Protein AF-A0A935RHJ9-F1 (afdb_monomer_lite)

Sequence (66 aa):
MTDTTLPGGPDDDRTLPLDRAAGDARPDEDVGTVFGPYRLVRRIGSGGMGDVYEAEQSEPIGGASP

Secondary structure (DSSP, 8-state):
---------S-S--SPPGGG-S-----STTTT-EETTEEEEEEEEEETTEEEEEEEE-S-SS----

Structure (mmCIF, N/CA/C/O backbone):
data_AF-A0A935RHJ9-F1
#
_entry.id   AF-A0A935RHJ9-F1
#
loop_
_atom_site.group_PDB
_atom_site.id
_atom_site.type_symbol
_atom_site.label_atom_id
_atom_site.label_alt_id
_atom_site.label_comp_id
_atom_site.label_asym_id
_atom_site.label_entity_id
_atom_site.label_seq_id
_atom_site.pdbx_PDB_ins_code
_atom_site.Cartn_x
_atom_site.Cartn_y
_atom_site.Cartn_z
_atom_site.occupancy
_atom_site.B_iso_or_equiv
_atom_site.auth_seq_id
_atom_site.auth_comp_id
_atom_site.auth_asym_id
_atom_site.auth_atom_id
_atom_site.pdbx_PDB_model_num
ATOM 1 N N . MET A 1 1 ? 54.215 0.858 -24.608 1.00 42.09 1 MET A N 1
ATOM 2 C CA . MET A 1 1 ? 53.267 1.927 -24.248 1.00 42.09 1 MET A CA 1
ATOM 3 C C . MET A 1 1 ? 51.924 1.474 -24.772 1.00 42.09 1 MET A C 1
ATOM 5 O O . MET A 1 1 ? 51.799 1.212 -25.958 1.00 42.09 1 MET A O 1
ATOM 9 N N . THR A 1 2 ? 51.055 1.154 -23.834 1.00 57.00 2 THR A N 1
ATOM 10 C CA . THR A 1 2 ? 49.810 0.399 -23.947 1.00 57.00 2 THR A CA 1
ATOM 11 C C . THR A 1 2 ? 48.767 1.164 -24.749 1.00 57.00 2 THR A C 1
ATOM 13 O O . THR A 1 2 ? 48.549 2.329 -24.445 1.00 57.00 2 THR A O 1
ATOM 16 N N . ASP A 1 3 ? 48.081 0.496 -25.674 1.00 43.59 3 ASP A N 1
ATOM 17 C CA . ASP A 1 3 ? 46.637 0.688 -25.838 1.00 43.59 3 ASP A CA 1
ATOM 18 C C . ASP A 1 3 ? 46.035 -0.546 -26.528 1.00 43.59 3 ASP A C 1
ATOM 20 O O . ASP A 1 3 ? 45.970 -0.664 -27.749 1.00 43.59 3 ASP A O 1
ATOM 24 N N . THR A 1 4 ? 45.683 -1.5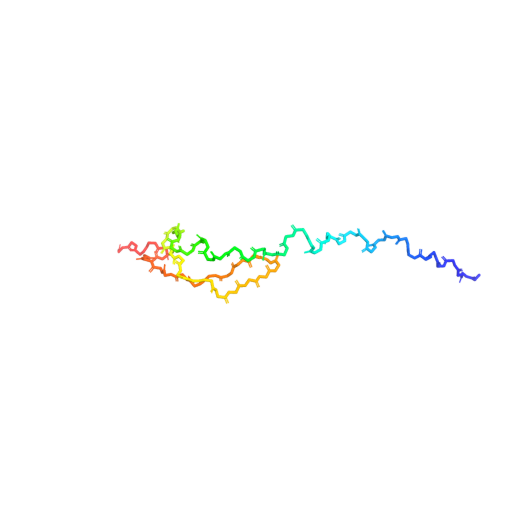44 -25.723 1.00 54.16 4 THR A N 1
ATOM 25 C CA . THR A 1 4 ? 44.765 -2.608 -26.139 1.00 54.16 4 THR A CA 1
ATOM 26 C C . THR A 1 4 ? 43.552 -2.483 -25.241 1.00 54.16 4 THR A C 1
ATOM 28 O O . THR A 1 4 ? 43.325 -3.292 -24.346 1.00 54.16 4 THR A O 1
ATOM 31 N N . THR A 1 5 ? 42.804 -1.403 -25.436 1.00 56.97 5 THR A N 1
ATOM 32 C CA . THR A 1 5 ? 41.437 -1.340 -24.940 1.00 56.97 5 THR A CA 1
ATOM 33 C C . THR A 1 5 ? 40.622 -2.300 -25.805 1.00 56.97 5 THR A C 1
ATOM 35 O O . THR A 1 5 ? 40.301 -2.006 -26.955 1.00 56.97 5 THR A O 1
ATOM 38 N N . LEU A 1 6 ? 40.374 -3.504 -25.283 1.00 59.78 6 LEU A N 1
ATOM 39 C CA . LEU A 1 6 ? 39.382 -4.416 -25.846 1.00 59.78 6 LEU A CA 1
ATOM 40 C C . LEU A 1 6 ? 38.053 -3.643 -25.912 1.00 59.78 6 LEU A C 1
ATOM 42 O O . LEU A 1 6 ? 37.659 -3.085 -24.883 1.00 59.78 6 LEU A O 1
ATOM 46 N N . PRO A 1 7 ? 37.371 -3.557 -27.071 1.00 51.03 7 PRO A N 1
ATOM 47 C CA . PRO A 1 7 ? 36.019 -3.020 -27.096 1.00 51.03 7 PRO A CA 1
ATOM 48 C C . PRO A 1 7 ? 35.206 -3.871 -26.127 1.00 51.03 7 PRO A C 1
ATOM 50 O O . PRO A 1 7 ? 35.284 -5.101 -26.195 1.00 51.03 7 PRO A O 1
ATOM 53 N N . GLY A 1 8 ? 34.530 -3.210 -25.183 1.00 50.75 8 GLY A N 1
ATOM 54 C CA . GLY A 1 8 ? 33.725 -3.862 -24.160 1.00 50.75 8 GLY A CA 1
ATOM 55 C C . GLY A 1 8 ? 32.948 -5.009 -24.787 1.00 50.75 8 GLY A C 1
ATOM 56 O O . GLY A 1 8 ? 32.182 -4.806 -25.730 1.00 50.75 8 GLY A O 1
ATOM 57 N N . GLY A 1 9 ? 33.227 -6.226 -24.314 1.00 56.31 9 GLY A N 1
ATOM 58 C CA . GLY A 1 9 ? 32.394 -7.375 -24.631 1.00 56.31 9 GLY A CA 1
ATOM 59 C C . GLY A 1 9 ? 30.950 -7.072 -24.221 1.00 56.31 9 GLY A C 1
ATOM 60 O O . GLY A 1 9 ? 30.732 -6.137 -23.449 1.00 56.31 9 GLY A O 1
ATOM 61 N N . PRO A 1 10 ? 29.962 -7.814 -24.742 1.00 56.25 10 PRO A N 1
ATOM 62 C CA . PRO A 1 10 ? 28.549 -7.567 -24.475 1.00 56.25 10 PRO A CA 1
ATOM 63 C C . PRO A 1 10 ? 28.213 -7.875 -23.006 1.00 56.25 10 PRO A C 1
ATOM 65 O O . PRO A 1 10 ? 27.647 -8.912 -22.674 1.00 56.25 10 PRO A O 1
ATOM 68 N N . ASP A 1 11 ? 28.588 -6.957 -22.123 1.00 59.88 11 ASP A N 1
ATOM 69 C CA . ASP A 1 11 ? 28.145 -6.845 -20.736 1.00 59.88 11 ASP A CA 1
ATOM 70 C C . ASP A 1 11 ? 26.952 -5.871 -20.624 1.00 59.88 11 ASP A C 1
ATOM 72 O O . ASP A 1 11 ? 26.471 -5.619 -19.523 1.00 59.88 11 ASP A O 1
ATOM 76 N N . ASP A 1 12 ? 26.443 -5.362 -21.755 1.00 57.47 12 ASP A N 1
ATOM 77 C CA . ASP A 1 12 ? 25.293 -4.441 -21.836 1.00 57.47 12 ASP A CA 1
ATOM 78 C C . ASP A 1 12 ? 23.931 -5.166 -21.977 1.00 57.47 12 ASP A C 1
ATOM 80 O O . ASP A 1 12 ? 22.868 -4.579 -21.795 1.00 57.47 12 ASP A O 1
ATOM 84 N N . ASP A 1 13 ? 23.938 -6.483 -22.211 1.00 58.06 13 ASP A N 1
ATOM 85 C CA . ASP A 1 13 ? 22.734 -7.250 -22.576 1.00 58.06 13 ASP A CA 1
ATOM 86 C C . ASP A 1 13 ? 22.240 -8.204 -21.469 1.00 58.06 13 ASP A C 1
ATOM 88 O O . ASP A 1 13 ? 21.659 -9.258 -21.733 1.00 58.06 13 ASP A O 1
ATOM 92 N N . ARG A 1 14 ? 22.450 -7.859 -20.191 1.00 56.34 14 ARG A N 1
ATOM 93 C CA . ARG A 1 14 ? 21.739 -8.512 -19.064 1.00 56.34 14 ARG A CA 1
ATOM 94 C C . ARG A 1 14 ? 20.618 -7.658 -18.483 1.00 56.34 14 ARG A C 1
ATOM 96 O O . ARG A 1 14 ? 20.145 -7.926 -17.379 1.00 56.34 14 ARG A O 1
ATOM 103 N N . THR A 1 15 ? 20.155 -6.660 -19.223 1.00 61.59 15 THR A N 1
ATOM 104 C CA . THR A 1 15 ? 18.878 -6.026 -18.910 1.00 61.59 15 THR A CA 1
ATOM 105 C C . THR A 1 15 ? 17.786 -6.971 -19.385 1.00 61.59 15 THR A C 1
ATOM 107 O O . THR A 1 15 ? 17.709 -7.293 -20.569 1.00 61.59 15 THR A O 1
ATOM 110 N N . LEU A 1 16 ? 16.965 -7.474 -18.458 1.00 65.31 16 LEU A N 1
ATOM 111 C CA . LEU A 1 16 ? 15.762 -8.199 -18.853 1.00 65.31 16 LEU A CA 1
ATOM 112 C C . LEU A 1 16 ? 14.966 -7.274 -19.785 1.00 65.31 16 LEU A C 1
ATOM 114 O O . LEU A 1 16 ? 14.757 -6.121 -19.401 1.00 65.31 16 LEU A O 1
ATOM 118 N N . PRO A 1 17 ? 14.549 -7.735 -20.979 1.00 59.31 17 PRO A N 1
ATOM 119 C CA . PRO A 1 17 ? 13.705 -6.936 -21.855 1.00 59.31 17 PRO A CA 1
ATOM 120 C C . PRO A 1 17 ? 12.546 -6.357 -21.031 1.00 59.31 17 PRO A C 1
ATOM 122 O O . PRO A 1 17 ? 11.804 -7.113 -20.389 1.00 59.31 17 PRO A O 1
ATOM 125 N N . LEU A 1 18 ? 12.427 -5.020 -20.995 1.00 57.25 18 LEU A N 1
ATOM 126 C CA . LEU A 1 18 ? 11.362 -4.293 -20.274 1.00 57.25 18 LEU A CA 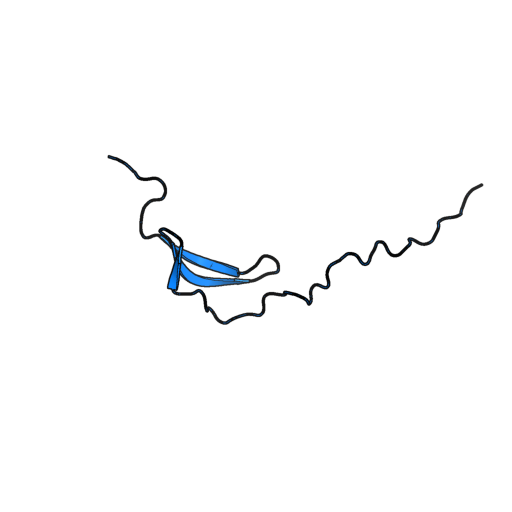1
ATOM 127 C C . LEU A 1 18 ? 9.954 -4.701 -20.753 1.00 57.2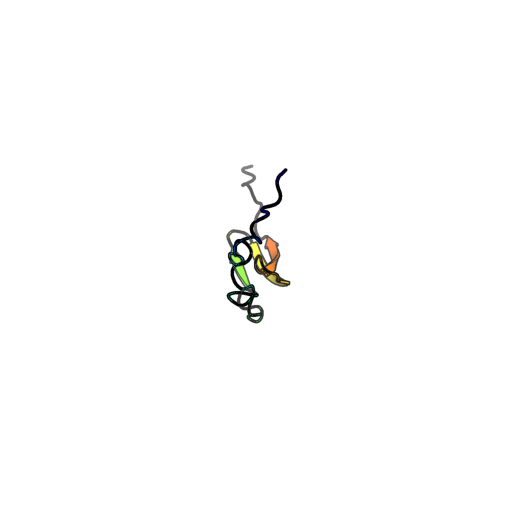5 18 LEU A C 1
ATOM 129 O O . LEU A 1 18 ? 8.943 -4.387 -20.132 1.00 57.25 18 LEU A O 1
ATOM 133 N N . ASP A 1 19 ? 9.908 -5.439 -21.850 1.00 56.59 19 ASP A N 1
ATOM 134 C CA . ASP A 1 19 ? 8.775 -5.957 -22.586 1.00 56.59 19 ASP A CA 1
ATOM 135 C C . ASP A 1 19 ? 8.238 -7.317 -22.083 1.00 56.59 19 ASP A C 1
ATOM 137 O O . ASP A 1 19 ? 7.305 -7.847 -22.682 1.00 56.59 19 ASP A O 1
ATOM 141 N N . ARG A 1 20 ? 8.721 -7.881 -20.957 1.00 55.44 20 ARG A N 1
ATOM 142 C 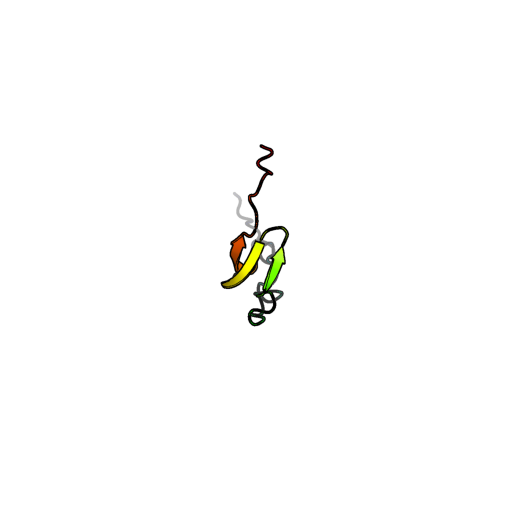CA . ARG A 1 20 ? 8.137 -9.130 -20.400 1.00 55.44 20 ARG A CA 1
ATOM 143 C C . ARG A 1 20 ? 7.059 -8.947 -19.319 1.00 55.44 20 ARG A C 1
ATOM 145 O O . ARG A 1 20 ? 6.308 -9.887 -19.077 1.00 55.44 20 ARG A O 1
ATOM 152 N N . ALA A 1 21 ? 6.951 -7.785 -18.676 1.00 53.28 21 ALA A N 1
ATOM 153 C CA . ALA A 1 21 ? 5.936 -7.547 -17.637 1.00 53.28 21 ALA A CA 1
ATOM 154 C C . ALA A 1 21 ? 5.688 -6.053 -17.366 1.00 53.28 21 ALA A C 1
ATOM 156 O O . ALA A 1 21 ? 5.468 -5.665 -16.220 1.00 53.28 21 ALA A O 1
ATOM 157 N N . ALA A 1 22 ? 5.756 -5.186 -18.382 1.00 55.75 22 ALA A N 1
ATOM 158 C CA . ALA A 1 22 ? 5.192 -3.847 -18.234 1.00 55.75 22 ALA A CA 1
ATOM 159 C C . ALA A 1 22 ? 3.710 -4.042 -17.906 1.00 55.75 22 ALA A C 1
ATOM 161 O O . ALA A 1 22 ? 3.000 -4.555 -18.764 1.00 55.75 22 ALA A O 1
ATOM 162 N N . GLY A 1 23 ? 3.324 -3.758 -16.654 1.00 52.75 23 GLY A N 1
ATOM 163 C CA . GLY A 1 23 ? 2.025 -4.058 -16.058 1.00 52.75 23 GLY A CA 1
ATOM 164 C C . GLY A 1 23 ? 0.911 -3.911 -17.074 1.00 52.75 23 GLY A C 1
ATOM 165 O O . GLY A 1 23 ? 0.465 -2.800 -17.354 1.00 52.75 23 GLY A O 1
ATOM 166 N N . ASP A 1 24 ? 0.535 -5.041 -17.672 1.00 53.66 24 ASP A N 1
ATOM 167 C CA . ASP A 1 24 ? -0.576 -5.093 -18.595 1.00 53.66 24 ASP A CA 1
ATOM 168 C C . ASP A 1 24 ? -1.747 -4.638 -17.749 1.00 53.66 24 ASP A C 1
ATOM 170 O O . ASP A 1 24 ? -2.018 -5.244 -16.709 1.00 53.66 24 ASP A O 1
ATOM 174 N N . ALA A 1 25 ? -2.284 -3.469 -18.093 1.00 55.44 25 ALA A N 1
ATOM 175 C CA . ALA A 1 25 ? -3.207 -2.709 -17.278 1.00 55.44 25 ALA A CA 1
ATOM 176 C C . ALA A 1 25 ? -4.514 -3.488 -17.192 1.00 55.44 25 ALA A C 1
ATOM 178 O O . ALA A 1 25 ? -5.502 -3.157 -17.847 1.00 55.44 25 ALA A O 1
ATOM 179 N N . ARG A 1 26 ? -4.522 -4.551 -16.389 1.00 59.50 26 ARG A N 1
ATOM 180 C CA . ARG A 1 26 ? -5.733 -5.271 -16.075 1.00 59.50 26 ARG A CA 1
ATOM 181 C C . ARG A 1 26 ? -6.635 -4.250 -15.390 1.00 59.50 26 ARG A C 1
ATOM 183 O O . ARG A 1 26 ? -6.169 -3.515 -14.507 1.00 59.50 26 ARG A O 1
ATOM 190 N N . PRO A 1 27 ? -7.851 -4.051 -15.907 1.00 61.44 27 PRO A N 1
ATOM 191 C CA . PRO A 1 27 ? -8.736 -3.018 -15.407 1.00 61.44 27 PRO A CA 1
ATOM 192 C C . PRO A 1 27 ? -9.164 -3.398 -13.995 1.00 61.44 27 PRO A C 1
ATOM 194 O O . PRO A 1 27 ? -9.902 -4.359 -13.864 1.00 61.44 27 PRO A O 1
ATOM 197 N N . ASP A 1 28 ? -8.679 -2.672 -12.981 1.00 71.06 28 ASP A N 1
ATOM 198 C CA . ASP A 1 28 ? -9.135 -2.658 -11.579 1.00 71.06 28 ASP A CA 1
ATOM 199 C C . ASP A 1 28 ? -9.608 -4.010 -10.990 1.00 71.06 28 ASP A C 1
ATOM 201 O O . ASP A 1 28 ? -10.459 -4.023 -10.103 1.00 71.06 28 ASP A O 1
ATOM 205 N N . GLU A 1 29 ? -9.064 -5.148 -11.449 1.00 77.81 29 GLU A N 1
ATOM 206 C CA . GLU A 1 29 ? -9.552 -6.496 -11.095 1.00 77.81 29 GLU A CA 1
ATOM 207 C C . GLU A 1 29 ? -9.461 -6.736 -9.584 1.00 77.81 29 GLU A C 1
ATOM 209 O O . GLU A 1 29 ? -10.238 -7.504 -9.020 1.00 77.81 29 GLU A O 1
ATOM 214 N N . ASP A 1 30 ? -8.551 -6.018 -8.927 1.00 85.75 30 ASP A N 1
ATOM 215 C CA . ASP A 1 30 ? -8.302 -6.122 -7.500 1.00 85.75 30 ASP A CA 1
ATOM 216 C C . ASP A 1 30 ? -9.185 -5.182 -6.654 1.00 85.75 30 ASP A C 1
ATOM 218 O O . ASP A 1 30 ? -9.187 -5.301 -5.425 1.00 85.75 30 ASP A O 1
ATOM 222 N N . VAL A 1 31 ? -9.961 -4.263 -7.246 1.00 93.44 31 VAL A N 1
ATOM 223 C CA . VAL A 1 31 ? -10.852 -3.368 -6.482 1.00 93.44 31 VAL A CA 1
ATOM 224 C C . VAL A 1 31 ? -11.904 -4.177 -5.722 1.00 93.44 31 VAL A C 1
ATOM 226 O O . VAL A 1 31 ? -12.568 -5.058 -6.259 1.00 93.44 31 VAL A O 1
ATOM 229 N N . GLY A 1 32 ? -12.060 -3.868 -4.435 1.00 93.88 32 GLY A N 1
ATOM 230 C CA . GLY A 1 32 ? -12.898 -4.619 -3.502 1.00 93.88 32 GLY A CA 1
ATOM 231 C C . GLY A 1 32 ? -12.182 -5.780 -2.807 1.00 93.88 32 GLY A C 1
ATOM 232 O O . GLY A 1 32 ? -12.710 -6.293 -1.819 1.00 93.88 32 GLY A O 1
ATOM 233 N N . THR A 1 33 ? -10.978 -6.161 -3.247 1.00 95.31 33 THR A N 1
ATOM 234 C CA . THR A 1 33 ? -10.169 -7.186 -2.571 1.00 95.31 33 THR A CA 1
ATOM 235 C C . THR A 1 33 ? -9.780 -6.730 -1.167 1.00 95.31 33 THR A C 1
ATOM 237 O O . THR A 1 33 ? -9.491 -5.553 -0.936 1.00 95.31 33 THR A O 1
ATOM 240 N N . VAL A 1 34 ? -9.777 -7.673 -0.221 1.00 94.94 34 VAL A N 1
ATOM 241 C CA . VAL A 1 34 ? -9.482 -7.428 1.196 1.00 94.94 34 VAL A CA 1
ATOM 242 C C . VAL A 1 34 ? -8.167 -8.099 1.599 1.00 94.94 34 VAL A C 1
ATOM 244 O O . VAL A 1 34 ? -7.988 -9.301 1.413 1.00 94.94 34 VAL A O 1
ATOM 247 N N . PHE A 1 35 ? -7.274 -7.319 2.206 1.00 91.19 35 PHE A N 1
ATOM 248 C CA . PHE A 1 35 ? -5.972 -7.714 2.735 1.00 91.19 35 PHE A CA 1
ATOM 249 C C . PHE A 1 35 ? -5.886 -7.348 4.221 1.00 91.19 35 PHE A C 1
ATOM 251 O O . PHE A 1 35 ? -5.591 -6.208 4.585 1.00 91.19 35 PHE A O 1
ATOM 258 N N . GLY A 1 36 ? -6.154 -8.313 5.105 1.00 92.38 36 GLY A N 1
ATOM 259 C CA . GLY A 1 36 ? -6.248 -8.030 6.541 1.00 92.38 36 GLY A CA 1
ATOM 260 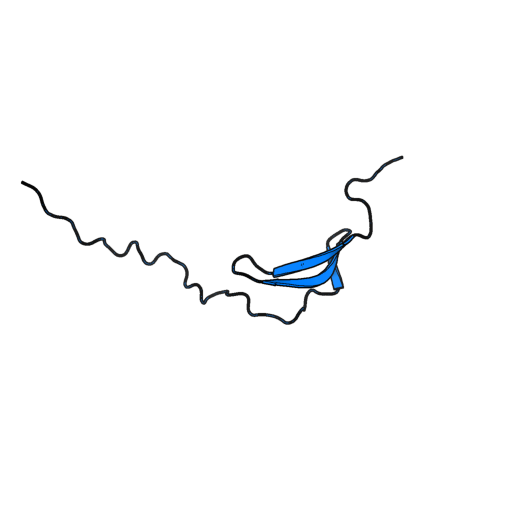C C . GLY A 1 36 ? -7.319 -6.958 6.812 1.00 92.38 36 GLY A C 1
ATOM 261 O O . GLY A 1 36 ? -8.438 -7.121 6.329 1.00 92.38 36 GLY A O 1
ATOM 262 N N . PRO A 1 37 ? -7.007 -5.861 7.531 1.00 94.38 37 PRO A N 1
ATOM 263 C CA . PRO A 1 37 ? -7.967 -4.790 7.786 1.00 94.38 37 PRO A CA 1
ATOM 264 C C . PRO A 1 37 ? -8.126 -3.818 6.606 1.00 94.38 37 PRO A C 1
ATOM 266 O O . PRO A 1 37 ? -8.767 -2.790 6.776 1.00 94.38 37 PRO A O 1
ATOM 269 N N . TYR A 1 38 ? -7.527 -4.071 5.438 1.00 96.38 38 TYR A N 1
ATOM 270 C CA . TYR A 1 38 ? -7.544 -3.138 4.308 1.00 96.38 38 TYR A CA 1
ATOM 271 C C . TYR A 1 38 ? -8.401 -3.650 3.153 1.00 96.38 38 TYR A C 1
ATOM 273 O O . TYR A 1 38 ? -8.237 -4.788 2.729 1.00 96.38 38 TYR A O 1
ATOM 281 N N . ARG A 1 39 ? -9.265 -2.804 2.588 1.00 96.19 39 ARG A N 1
ATOM 282 C CA . ARG A 1 39 ? -10.019 -3.083 1.354 1.00 96.19 39 ARG A CA 1
ATOM 283 C C . ARG A 1 39 ? -9.598 -2.126 0.247 1.00 96.19 39 ARG A C 1
ATOM 285 O O . ARG A 1 39 ? -9.611 -0.918 0.465 1.00 96.19 39 ARG A O 1
ATOM 292 N N . LEU A 1 40 ? -9.281 -2.642 -0.940 1.00 95.81 40 LEU A N 1
ATOM 293 C CA . LEU A 1 40 ? -8.922 -1.810 -2.093 1.00 95.81 40 LEU A CA 1
ATOM 294 C C . LEU A 1 40 ? -10.142 -1.053 -2.631 1.00 95.81 40 LEU A C 1
ATOM 296 O O . LEU A 1 40 ? -11.187 -1.653 -2.880 1.00 95.81 40 LEU A O 1
ATOM 300 N N . VAL A 1 41 ? -9.998 0.257 -2.832 1.00 95.81 41 VAL A N 1
ATOM 301 C CA . VAL A 1 41 ? -11.064 1.154 -3.313 1.00 95.81 41 VAL A CA 1
ATOM 302 C C . VAL A 1 41 ? -10.903 1.460 -4.797 1.00 95.81 41 VAL A C 1
ATOM 304 O O . VAL A 1 41 ? -11.870 1.389 -5.549 1.00 95.81 41 VAL A O 1
ATOM 307 N N . ARG A 1 42 ? -9.689 1.820 -5.225 1.00 94.94 42 ARG A N 1
ATOM 308 C CA . ARG A 1 42 ? -9.356 2.104 -6.630 1.00 94.94 42 ARG A CA 1
ATOM 309 C C . ARG A 1 42 ? -7.850 2.095 -6.851 1.00 94.94 42 ARG A C 1
ATOM 311 O O . ARG A 1 42 ? -7.094 2.400 -5.925 1.00 94.94 42 ARG A O 1
ATOM 318 N N . ARG A 1 43 ? -7.408 1.812 -8.077 1.00 93.06 43 ARG A N 1
ATOM 319 C CA . ARG A 1 43 ? -6.008 2.009 -8.468 1.00 93.06 43 ARG A CA 1
ATOM 320 C C . ARG A 1 43 ? -5.718 3.501 -8.612 1.00 93.06 43 ARG A C 1
ATOM 322 O O . ARG A 1 43 ? -6.498 4.241 -9.208 1.00 93.06 43 ARG A O 1
ATOM 329 N N . ILE A 1 44 ? -4.591 3.943 -8.069 1.00 93.69 44 ILE A N 1
ATOM 330 C CA . ILE A 1 44 ? -4.120 5.333 -8.156 1.00 93.69 44 ILE A CA 1
ATOM 331 C C . ILE A 1 44 ? -2.855 5.478 -9.010 1.00 93.69 44 ILE A C 1
ATOM 333 O O . ILE A 1 44 ? -2.502 6.592 -9.387 1.00 93.69 44 ILE A O 1
ATOM 337 N N . GLY A 1 45 ? -2.191 4.373 -9.356 1.00 90.56 45 GLY A N 1
ATOM 338 C CA . GLY A 1 45 ? -1.057 4.376 -10.276 1.00 90.56 45 GLY A CA 1
ATOM 339 C C . GLY A 1 45 ? -0.553 2.974 -10.601 1.00 90.56 45 GLY A C 1
ATOM 340 O O . GLY A 1 45 ? -0.884 2.016 -9.907 1.00 90.56 45 GLY A O 1
ATOM 341 N N . SER A 1 46 ? 0.257 2.873 -11.650 1.00 90.38 46 SER A N 1
ATOM 342 C CA . SER A 1 46 ? 0.938 1.647 -12.071 1.00 90.38 46 SER A CA 1
ATOM 343 C C . SER A 1 46 ? 2.352 1.965 -12.558 1.00 90.38 46 SER A C 1
ATOM 345 O O . SER A 1 46 ? 2.644 3.078 -13.008 1.00 90.38 46 SER A O 1
ATOM 347 N N . GLY A 1 47 ? 3.256 0.995 -12.450 1.00 86.25 47 GLY A N 1
ATOM 348 C CA . GLY A 1 47 ? 4.627 1.127 -12.931 1.00 86.25 47 GLY A CA 1
ATOM 349 C C . GLY A 1 47 ? 5.368 -0.204 -12.958 1.00 86.25 47 GLY A C 1
ATOM 350 O O . GLY A 1 47 ? 4.799 -1.262 -12.708 1.00 86.25 47 GLY A O 1
ATOM 351 N N . GLY A 1 48 ? 6.675 -0.155 -13.223 1.00 84.75 48 GLY A N 1
ATOM 352 C CA . GLY A 1 48 ? 7.513 -1.360 -13.302 1.00 84.75 48 GLY A CA 1
ATOM 353 C C . GLY A 1 48 ? 7.608 -2.177 -12.003 1.00 84.75 48 GLY A C 1
ATOM 354 O O . GLY A 1 48 ? 8.091 -3.301 -12.038 1.00 84.75 48 GLY A O 1
ATOM 355 N N . MET A 1 49 ? 7.141 -1.632 -10.874 1.00 85.56 49 MET A N 1
ATOM 356 C CA . MET A 1 49 ? 7.096 -2.302 -9.565 1.00 85.56 49 MET A CA 1
ATOM 357 C C . MET A 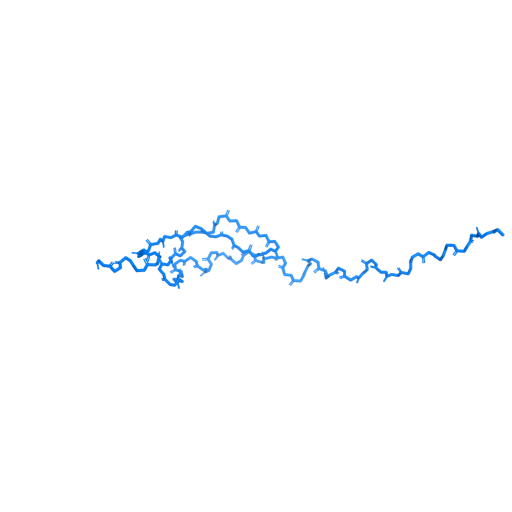1 49 ? 5.681 -2.754 -9.161 1.00 85.56 49 MET A C 1
ATOM 359 O O . MET A 1 49 ? 5.464 -3.123 -8.010 1.00 85.56 49 MET A O 1
ATOM 363 N N . GLY A 1 50 ? 4.726 -2.731 -10.096 1.00 85.38 50 GLY A N 1
ATOM 364 C CA . GLY A 1 50 ? 3.335 -3.115 -9.865 1.00 85.38 50 GLY A CA 1
ATOM 365 C C . GLY A 1 50 ? 2.387 -1.927 -9.706 1.00 85.38 50 GLY A C 1
ATOM 366 O O . GLY A 1 50 ? 2.705 -0.793 -10.081 1.00 85.38 50 GLY A O 1
ATOM 367 N N . ASP A 1 51 ? 1.210 -2.221 -9.160 1.00 91.00 51 ASP A N 1
ATOM 368 C CA . ASP A 1 51 ? 0.097 -1.286 -9.017 1.00 91.00 51 ASP A CA 1
ATOM 369 C C . ASP A 1 51 ? 0.021 -0.695 -7.603 1.00 91.00 51 ASP A C 1
ATOM 371 O O . ASP A 1 51 ? 0.306 -1.357 -6.603 1.00 91.00 51 ASP A O 1
ATOM 375 N N . VAL A 1 52 ? -0.396 0.568 -7.519 1.00 92.75 52 VAL A N 1
ATOM 376 C CA . VAL A 1 52 ? -0.626 1.292 -6.265 1.00 92.75 52 VAL A CA 1
ATOM 377 C C . VAL A 1 52 ? -2.115 1.576 -6.139 1.00 92.75 52 VAL A C 1
ATOM 379 O O . VAL A 1 52 ? -2.721 2.138 -7.053 1.00 92.75 52 VAL A O 1
ATOM 382 N N . TYR A 1 53 ? -2.694 1.235 -4.991 1.00 94.88 53 TYR A N 1
ATOM 383 C CA . TYR A 1 53 ? -4.123 1.369 -4.724 1.00 94.88 53 TYR A CA 1
ATOM 384 C C . TYR A 1 53 ? -4.401 2.284 -3.531 1.00 94.88 53 TYR A C 1
ATOM 386 O O . TYR A 1 53 ? -3.660 2.302 -2.548 1.00 94.88 53 TYR A O 1
ATOM 394 N N . GLU A 1 54 ? -5.513 3.010 -3.609 1.00 95.56 54 GLU A N 1
ATOM 395 C CA . GLU A 1 54 ? -6.185 3.563 -2.436 1.00 95.56 54 GLU A CA 1
ATOM 396 C C . GLU A 1 54 ? -6.900 2.424 -1.697 1.00 95.56 54 GLU A C 1
ATOM 398 O O . GLU A 1 54 ? -7.557 1.593 -2.332 1.00 95.56 54 GLU A O 1
ATOM 403 N N . ALA A 1 55 ? -6.782 2.384 -0.369 1.00 96.75 55 ALA A N 1
ATOM 404 C CA . ALA A 1 55 ? -7.402 1.357 0.460 1.00 96.75 55 ALA A CA 1
ATOM 405 C C . ALA A 1 55 ? -8.054 1.948 1.717 1.00 96.75 55 ALA A C 1
ATOM 407 O O . ALA A 1 55 ? -7.512 2.854 2.349 1.00 96.75 55 ALA A O 1
ATOM 408 N N . GLU A 1 56 ? -9.199 1.391 2.099 1.00 96.12 56 GLU A N 1
ATOM 409 C CA . GLU A 1 56 ? -9.903 1.701 3.344 1.00 96.12 56 GLU A CA 1
ATOM 410 C C . GLU A 1 56 ? -9.478 0.736 4.452 1.00 96.12 56 GLU A C 1
ATOM 412 O O . GLU A 1 56 ? -9.463 -0.475 4.238 1.00 96.12 56 GLU A O 1
ATOM 417 N N . GLN A 1 57 ? -9.182 1.260 5.645 1.00 95.50 57 GLN A N 1
ATOM 418 C CA . GLN A 1 57 ? -8.865 0.466 6.834 1.00 95.50 57 GLN A CA 1
ATOM 419 C C . GLN A 1 57 ? -10.117 0.254 7.701 1.00 95.50 57 GLN A C 1
ATOM 421 O O . GLN A 1 57 ? -10.738 1.226 8.127 1.00 95.50 57 GLN A O 1
ATOM 426 N N . SER A 1 58 ? -10.477 -0.996 8.001 1.00 92.00 58 SER A N 1
ATOM 427 C CA . SER A 1 58 ? -11.655 -1.348 8.807 1.00 92.00 58 SER A CA 1
ATOM 428 C C . SER A 1 58 ? -11.383 -1.432 10.311 1.00 92.00 58 SER A C 1
ATOM 430 O O . SER A 1 58 ? -12.302 -1.248 11.104 1.00 92.00 58 SER A O 1
ATOM 432 N N . GLU A 1 59 ? -10.142 -1.712 10.716 1.00 89.31 59 GLU A N 1
ATOM 433 C CA . GLU A 1 59 ? -9.756 -1.940 12.117 1.00 89.31 59 GLU A CA 1
ATOM 434 C C . GLU A 1 59 ? -8.352 -1.380 12.405 1.00 89.31 59 GLU A C 1
ATOM 436 O O . GLU A 1 59 ? -7.516 -1.375 11.498 1.00 89.31 59 GLU A O 1
ATOM 441 N N . PRO A 1 60 ? -8.040 -0.925 13.636 1.00 85.81 60 PRO A N 1
ATOM 442 C CA . PRO A 1 60 ? -6.708 -0.435 13.999 1.00 85.81 60 PRO A CA 1
ATOM 443 C C . PRO A 1 60 ? -5.600 -1.472 13.772 1.00 85.81 60 PRO A C 1
ATOM 445 O O . PRO A 1 60 ? -5.748 -2.646 14.107 1.00 85.81 60 PRO A O 1
ATOM 448 N N . ILE A 1 61 ? -4.451 -1.024 13.262 1.00 77.94 61 ILE A N 1
ATOM 449 C CA . ILE A 1 61 ? -3.263 -1.872 13.131 1.00 77.94 61 ILE A CA 1
ATOM 450 C C . ILE A 1 61 ? -2.481 -1.881 14.444 1.00 77.94 61 ILE A C 1
ATOM 452 O O . ILE A 1 61 ? -1.990 -0.852 14.898 1.00 77.94 61 ILE A O 1
ATOM 456 N N . GLY A 1 62 ? -2.375 -3.062 15.049 1.00 74.38 62 GLY A N 1
ATOM 457 C CA . GLY A 1 62 ? -1.865 -3.229 16.407 1.00 74.38 62 GLY A CA 1
ATOM 458 C C . GLY A 1 62 ? -3.019 -3.089 17.384 1.00 74.38 62 GLY A C 1
ATOM 459 O O . GLY A 1 62 ? -3.453 -1.981 17.681 1.00 74.38 62 GLY A O 1
ATOM 460 N N . GLY A 1 63 ? -3.559 -4.226 17.830 1.00 66.31 63 GLY A N 1
ATOM 461 C CA . GLY A 1 63 ? -4.689 -4.246 18.747 1.00 66.31 63 GLY A CA 1
ATOM 462 C C . GLY A 1 63 ? -4.426 -3.309 19.919 1.00 66.31 63 GLY A C 1
ATOM 463 O O . GLY A 1 63 ? -3.533 -3.559 20.728 1.00 66.31 63 GLY A O 1
ATOM 464 N N . ALA A 1 64 ? -5.198 -2.229 20.008 1.00 61.31 64 ALA A N 1
ATOM 465 C CA . ALA A 1 64 ? -5.345 -1.512 21.256 1.00 61.31 64 ALA A CA 1
ATOM 466 C C . ALA A 1 64 ? -6.134 -2.452 22.172 1.00 61.31 64 ALA A C 1
ATOM 468 O O . ALA A 1 64 ? -7.363 -2.430 22.203 1.00 61.31 64 ALA A O 1
ATOM 469 N N . SER A 1 65 ? -5.418 -3.363 22.829 1.00 62.09 65 SER A N 1
ATOM 470 C CA . SER A 1 65 ? -5.959 -4.043 23.993 1.00 62.09 65 SER A CA 1
ATOM 471 C C . SER A 1 65 ? -6.183 -2.951 25.047 1.00 62.09 65 SER A C 1
ATOM 473 O O . SER A 1 65 ? -5.231 -2.211 25.314 1.00 62.09 65 SER A O 1
ATOM 475 N N . PRO A 1 66 ? -7.413 -2.784 25.562 1.00 67.44 66 PRO A N 1
ATOM 476 C CA . PRO A 1 66 ? -7.703 -1.807 26.607 1.00 67.44 66 PRO A CA 1
ATOM 477 C C . PRO A 1 66 ? -6.923 -2.090 27.895 1.00 67.44 66 PRO A C 1
ATOM 479 O O . PRO A 1 66 ? -6.526 -3.262 28.109 1.00 67.44 66 PRO A O 1
#

Foldseek 3Di:
DDDPPPDDDPPVPPPDPLPPCFPPCPPQPQQQPDDPQWGFHHWPDAGSVGTDTDIDGRDDDPDPPD

Radius of gyration: 22.89 Å; chains: 1; bounding box: 66×14×54 Å

pLDDT: mean 74.62, std 17.73, range [42.09, 96.75]